Protein AF-W1Y8N4-F1 (afdb_monomer_lite)

Secondary structure (DSSP, 8-state):
--HHHHHHHHHHHHHHHHHHHHTT-------EEEEEE-TTS-EEEEEEEPPPHHHHHHHHHHHHHHHHHHHHHHT-

InterPro domains:
  IPR001900 Ribonuclease II/R [PF00773] (5-75)
  IPR012340 Nucleic acid-binding, OB-fold [SSF50249] (2-75)
  IPR050180 RNR Ribonuclease [PTHR23355] (6-73)

Foldseek 3Di:
DCVVVVVVLLVVLVVLVVVCVVVVDDDPPDWDWDFDADPVRHTPDIDTDDQDSVNSSVVSVVVVVVVVVVVVVVVD

pLDDT: mean 92.93, std 5.87, range [65.88, 97.69]

Radius of gyration: 17.3 Å; chains: 1; bounding box: 44×33×45 Å

Organism: NCBI:txid408170

Structure (mmCIF, N/CA/C/O backbone):
data_AF-W1Y8N4-F1
#
_entry.id   AF-W1Y8N4-F1
#
loop_
_atom_site.group_PDB
_atom_site.id
_atom_site.type_symbol
_atom_site.label_atom_id
_atom_site.label_alt_id
_atom_site.label_comp_id
_atom_site.label_asym_id
_atom_site.label_entity_id
_atom_site.label_seq_id
_atom_site.pdbx_PDB_ins_code
_atom_site.Cartn_x
_atom_site.Cartn_y
_atom_site.Cartn_z
_atom_site.occupancy
_atom_site.B_iso_or_equiv
_atom_site.auth_seq_id
_atom_site.auth_comp_id
_atom_site.auth_asym_id
_atom_site.auth_atom_id
_atom_site.pdbx_PDB_model_num
ATOM 1 N N . ASP A 1 1 ? -8.555 19.919 -10.747 1.00 79.88 1 ASP A N 1
ATOM 2 C CA . ASP A 1 1 ? -7.336 19.895 -9.923 1.00 79.88 1 ASP A CA 1
ATOM 3 C C . ASP A 1 1 ? -7.576 18.922 -8.774 1.00 79.88 1 ASP A C 1
ATOM 5 O O . ASP A 1 1 ? -8.596 19.051 -8.112 1.00 79.88 1 ASP A O 1
ATOM 9 N N . PHE A 1 2 ? -6.727 17.904 -8.615 1.00 92.81 2 PHE A N 1
ATOM 10 C CA . PHE A 1 2 ? -6.890 16.822 -7.625 1.00 92.81 2 PHE A CA 1
ATOM 11 C C . PHE A 1 2 ? -5.815 16.850 -6.536 1.00 92.81 2 PHE A C 1
ATOM 13 O O . PHE A 1 2 ? -5.851 16.049 -5.604 1.00 92.81 2 PHE A O 1
ATOM 20 N N . MET A 1 3 ? -4.838 17.751 -6.649 1.00 95.00 3 MET A N 1
ATOM 21 C CA . MET A 1 3 ? -3.675 17.745 -5.769 1.00 95.00 3 MET A CA 1
ATOM 22 C C . MET A 1 3 ? -4.024 17.976 -4.289 1.00 95.00 3 MET A C 1
ATOM 24 O O . MET A 1 3 ? -3.451 17.279 -3.450 1.00 95.00 3 MET A O 1
ATOM 28 N N . PRO A 1 4 ? -4.969 18.873 -3.934 1.00 96.69 4 PRO A N 1
ATOM 29 C CA . PRO A 1 4 ? -5.412 19.014 -2.546 1.00 96.69 4 PRO A CA 1
ATOM 30 C C . PRO A 1 4 ? -6.018 17.716 -1.990 1.00 96.69 4 PRO A C 1
ATOM 32 O O . PRO A 1 4 ? -5.571 17.224 -0.958 1.00 96.69 4 PRO A O 1
ATOM 35 N N . MET A 1 5 ? -6.933 17.095 -2.741 1.00 95.38 5 MET A N 1
ATOM 36 C CA . MET A 1 5 ? -7.584 15.833 -2.366 1.00 95.38 5 MET A CA 1
ATOM 37 C C . MET A 1 5 ? -6.570 14.699 -2.153 1.00 95.38 5 MET A C 1
ATOM 39 O O . MET A 1 5 ? -6.670 13.941 -1.192 1.00 95.38 5 MET A O 1
ATOM 43 N N . LEU A 1 6 ? -5.563 14.579 -3.024 1.00 95.31 6 LEU A N 1
ATOM 44 C CA . LEU A 1 6 ? -4.530 13.545 -2.893 1.00 95.31 6 LEU A CA 1
ATOM 45 C C . LEU A 1 6 ? -3.656 13.742 -1.646 1.00 95.31 6 LEU A C 1
ATOM 47 O O . LEU A 1 6 ? -3.236 12.758 -1.037 1.00 95.31 6 LEU A O 1
ATOM 51 N N . ARG A 1 7 ? -3.393 14.991 -1.242 1.00 95.56 7 ARG A N 1
ATOM 52 C CA . ARG A 1 7 ? -2.665 15.292 0.002 1.00 95.56 7 ARG A CA 1
ATOM 53 C C . ARG A 1 7 ? -3.492 14.930 1.229 1.00 95.56 7 ARG A C 1
ATOM 55 O O . ARG A 1 7 ? -2.961 14.307 2.142 1.00 95.56 7 ARG A O 1
ATOM 62 N N . GLU A 1 8 ? -4.780 15.261 1.225 1.00 96.06 8 GLU A N 1
ATOM 63 C CA . GLU A 1 8 ? -5.698 14.878 2.302 1.00 96.06 8 GLU A CA 1
ATOM 64 C C . GLU A 1 8 ? -5.796 13.355 2.436 1.00 96.06 8 GLU A C 1
ATOM 66 O O . GLU A 1 8 ? -5.624 12.824 3.531 1.00 96.06 8 GLU A O 1
ATOM 71 N N . LEU A 1 9 ? -5.965 12.634 1.323 1.00 95.69 9 LEU A N 1
ATOM 72 C CA . LEU A 1 9 ? -5.990 11.169 1.320 1.00 95.69 9 LEU A CA 1
ATOM 73 C C . LEU A 1 9 ? -4.682 10.553 1.831 1.00 95.69 9 LEU A C 1
ATOM 75 O O . LEU A 1 9 ? -4.717 9.542 2.532 1.00 95.69 9 LEU A O 1
ATOM 79 N N . ALA A 1 10 ? -3.532 11.157 1.525 1.00 95.81 10 ALA A N 1
ATOM 80 C CA . ALA A 1 10 ? -2.249 10.694 2.045 1.00 95.81 10 ALA A CA 1
ATOM 81 C C . ALA A 1 10 ? -2.159 10.835 3.574 1.00 95.81 10 ALA A C 1
ATOM 83 O O . ALA A 1 10 ? -1.646 9.934 4.240 1.00 95.81 10 ALA A O 1
ATOM 84 N N . GLU A 1 11 ? -2.681 11.922 4.148 1.00 96.62 11 GLU A N 1
ATOM 85 C CA . GLU A 1 11 ? -2.742 12.086 5.605 1.00 96.62 11 GLU A CA 1
ATOM 86 C C . GLU A 1 11 ? -3.757 11.131 6.246 1.00 96.62 11 GLU A C 1
ATOM 88 O O . GLU A 1 11 ? -3.443 10.474 7.241 1.00 96.62 11 GLU A O 1
ATOM 93 N N . ILE A 1 12 ? -4.934 10.963 5.636 1.00 96.00 12 ILE A N 1
ATOM 94 C CA . ILE A 1 12 ? -5.951 10.005 6.090 1.00 96.00 12 ILE A CA 1
ATOM 95 C C . ILE A 1 12 ? -5.386 8.578 6.094 1.00 96.00 12 ILE A C 1
ATOM 97 O O . IL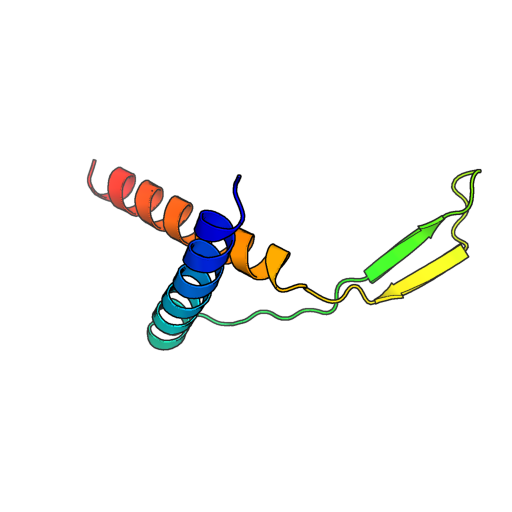E A 1 12 ? -5.538 7.868 7.086 1.00 96.00 12 ILE A O 1
ATOM 101 N N . SER A 1 13 ? -4.671 8.168 5.043 1.00 96.25 13 SER A N 1
ATOM 102 C CA . SER A 1 13 ? -4.027 6.849 4.963 1.00 96.25 13 SER A CA 1
ATOM 103 C C . SER A 1 13 ? -3.071 6.597 6.138 1.00 96.25 13 SER A C 1
ATOM 105 O O . SER A 1 13 ? -3.119 5.532 6.754 1.00 96.25 13 SER A O 1
ATOM 107 N N . LYS A 1 14 ? -2.257 7.586 6.537 1.00 95.38 14 LYS A N 1
ATOM 108 C CA . LYS A 1 14 ? -1.363 7.460 7.708 1.00 95.38 14 LYS A CA 1
ATOM 109 C C . LYS A 1 14 ? -2.140 7.281 9.015 1.00 95.38 14 LYS A C 1
ATOM 111 O O . LYS A 1 14 ? -1.731 6.494 9.876 1.00 95.38 14 LYS A O 1
ATOM 116 N N . ILE A 1 15 ? -3.249 8.006 9.171 1.00 96.69 15 ILE A N 1
ATOM 117 C CA . ILE A 1 15 ? -4.121 7.909 10.348 1.00 96.69 15 ILE A CA 1
ATOM 118 C C . ILE A 1 15 ? -4.762 6.518 10.410 1.00 96.69 15 ILE A C 1
ATOM 120 O O . ILE A 1 15 ? -4.650 5.849 11.439 1.00 96.69 15 ILE A O 1
ATOM 124 N N . LEU A 1 16 ? -5.350 6.047 9.305 1.00 95.94 16 LEU A N 1
ATOM 125 C CA . LEU A 1 16 ? -5.953 4.715 9.197 1.00 95.94 16 LE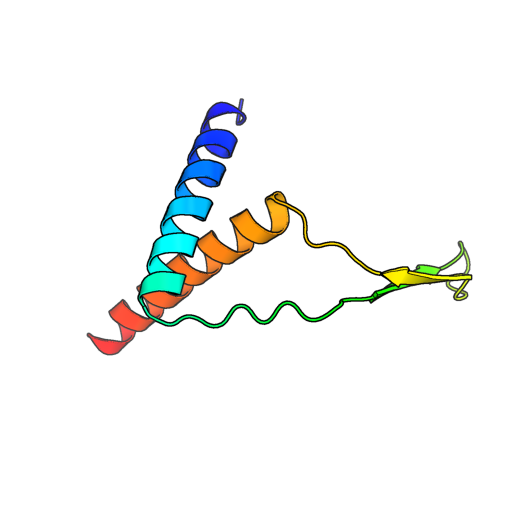U A CA 1
ATOM 126 C C . LEU A 1 16 ? -4.933 3.611 9.501 1.00 95.94 16 LEU A C 1
ATOM 128 O O . LEU A 1 16 ? -5.199 2.748 10.341 1.00 95.94 16 LEU A O 1
ATOM 132 N N . ASN A 1 17 ? -3.726 3.700 8.934 1.00 94.38 17 ASN A N 1
ATOM 133 C CA . ASN A 1 17 ? -2.648 2.752 9.213 1.00 94.38 17 ASN A CA 1
ATOM 134 C C . ASN A 1 17 ? -2.302 2.706 10.710 1.00 94.38 17 ASN A C 1
ATOM 136 O O . ASN A 1 17 ? -2.201 1.631 11.306 1.00 94.38 17 ASN A O 1
ATOM 140 N N . THR A 1 18 ? -2.181 3.877 11.344 1.00 95.12 18 THR A N 1
ATOM 141 C CA . THR A 1 18 ? -1.9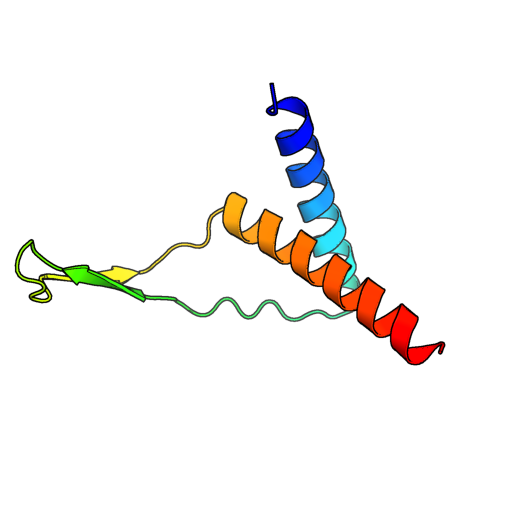04 3.987 12.783 1.00 95.12 18 THR A CA 1
ATOM 142 C C . THR A 1 18 ? -3.021 3.353 13.612 1.00 95.12 18 THR A C 1
ATOM 144 O O . THR A 1 18 ? -2.744 2.622 14.564 1.00 95.12 18 THR A O 1
ATOM 147 N N . MET A 1 19 ? -4.285 3.591 13.250 1.00 95.44 19 MET A N 1
ATOM 148 C CA . MET A 1 19 ? -5.439 2.983 13.915 1.00 95.44 19 MET A CA 1
ATOM 149 C C . MET A 1 19 ? -5.431 1.458 13.775 1.00 95.44 19 MET A C 1
ATOM 151 O O . MET A 1 19 ? -5.612 0.758 14.770 1.00 95.44 19 MET A O 1
ATOM 155 N N . ARG A 1 20 ? -5.169 0.920 12.576 1.00 95.06 20 ARG A N 1
ATOM 156 C CA . ARG A 1 20 ? -5.062 -0.531 12.351 1.00 95.06 20 ARG A CA 1
ATOM 157 C C . ARG A 1 20 ? -3.934 -1.152 13.168 1.00 95.06 20 ARG A C 1
ATOM 159 O O . ARG A 1 20 ? -4.166 -2.138 13.863 1.00 95.06 20 ARG A O 1
ATOM 166 N N . ARG A 1 21 ? -2.740 -0.550 13.159 1.00 93.25 21 ARG A N 1
ATOM 167 C CA . ARG A 1 21 ? -1.591 -1.032 13.946 1.00 93.25 21 ARG A CA 1
ATOM 168 C C . ARG A 1 21 ? -1.887 -1.045 15.447 1.00 93.25 21 ARG A C 1
ATOM 170 O O . ARG A 1 21 ? -1.569 -2.020 16.117 1.00 93.25 21 ARG A O 1
ATOM 177 N N . ARG A 1 22 ? -2.564 -0.015 15.974 1.00 96.12 22 ARG A N 1
ATOM 178 C CA . ARG A 1 22 ? -3.017 0.017 17.381 1.00 96.12 22 ARG A CA 1
ATOM 179 C C . ARG A 1 22 ? -4.024 -1.087 17.714 1.00 96.12 22 ARG A C 1
ATOM 181 O O . ARG A 1 22 ? -4.023 -1.566 18.840 1.00 96.12 22 ARG A O 1
ATOM 188 N N . ARG A 1 23 ? -4.847 -1.507 16.748 1.00 95.56 23 ARG A N 1
ATOM 189 C CA . ARG A 1 23 ? -5.784 -2.640 16.875 1.00 95.56 23 ARG A CA 1
ATOM 190 C C . ARG A 1 23 ? -5.113 -4.014 16.701 1.00 95.56 23 ARG A C 1
ATOM 192 O O . ARG A 1 23 ? -5.805 -5.023 16.719 1.00 95.56 23 ARG A O 1
ATOM 199 N N . GLY A 1 24 ? -3.787 -4.065 16.545 1.00 93.94 24 GLY A N 1
ATOM 200 C CA . GLY A 1 24 ? -3.030 -5.312 16.403 1.00 93.94 24 GLY A CA 1
ATOM 201 C C . GLY A 1 24 ? -2.891 -5.813 14.964 1.00 93.94 24 GLY A C 1
ATOM 202 O O . GLY A 1 24 ? -2.554 -6.977 14.765 1.00 93.94 24 GLY A O 1
ATOM 203 N N . ALA A 1 25 ? -3.134 -4.966 13.955 1.00 91.62 25 ALA A N 1
ATOM 204 C CA . ALA A 1 25 ? -2.917 -5.355 12.565 1.00 91.62 25 ALA A CA 1
ATOM 205 C C . ALA A 1 25 ? -1.437 -5.679 12.301 1.00 91.62 25 ALA A C 1
ATOM 207 O O . ALA A 1 25 ? -0.547 -4.886 12.619 1.00 91.62 25 ALA A O 1
ATOM 208 N N . LEU A 1 26 ? -1.197 -6.833 11.680 1.00 87.56 26 LEU A N 1
ATOM 209 C CA . LEU A 1 26 ? 0.119 -7.254 11.210 1.00 87.56 26 LEU A CA 1
ATOM 210 C C . LEU A 1 26 ? 0.411 -6.617 9.845 1.00 87.56 26 LEU A C 1
ATOM 212 O O . LEU A 1 26 ? -0.451 -6.593 8.969 1.00 87.56 26 LEU A O 1
ATOM 216 N N . ASP A 1 27 ? 1.631 -6.110 9.668 1.00 81.69 27 ASP A N 1
ATOM 217 C CA . ASP A 1 27 ? 2.124 -5.619 8.376 1.00 81.69 27 ASP A CA 1
ATOM 218 C C . ASP A 1 27 ? 2.914 -6.745 7.706 1.00 81.69 27 ASP A C 1
ATOM 220 O O . ASP A 1 27 ? 4.052 -7.040 8.077 1.00 81.69 27 ASP A O 1
ATOM 224 N N . PHE A 1 28 ? 2.272 -7.424 6.761 1.00 74.50 28 PHE A N 1
ATOM 225 C CA . PHE A 1 28 ? 2.877 -8.496 5.981 1.00 74.50 28 PHE A CA 1
ATOM 226 C C . PHE A 1 28 ? 3.655 -7.907 4.799 1.00 74.50 28 PHE A C 1
ATOM 228 O O . PHE A 1 28 ? 3.215 -7.971 3.654 1.00 74.50 28 PHE A O 1
ATOM 235 N N . ASP A 1 29 ? 4.811 -7.303 5.080 1.00 75.75 29 ASP A N 1
ATOM 236 C CA . ASP A 1 29 ? 5.684 -6.735 4.046 1.00 75.75 29 ASP A CA 1
ATOM 237 C C . ASP A 1 29 ? 6.538 -7.844 3.405 1.00 75.75 29 ASP A C 1
ATOM 239 O O . ASP A 1 29 ? 7.708 -8.052 3.741 1.00 75.75 29 ASP A O 1
ATOM 243 N N . PHE A 1 30 ? 5.913 -8.631 2.526 1.00 83.62 30 PHE A N 1
ATOM 244 C CA . PHE A 1 30 ? 6.610 -9.649 1.746 1.00 83.62 30 PHE A CA 1
ATOM 245 C C . PHE A 1 30 ? 7.286 -9.019 0.522 1.00 83.62 30 PHE A C 1
ATOM 247 O O . PHE A 1 30 ? 6.692 -8.172 -0.146 1.00 83.62 30 PHE A O 1
ATOM 254 N N . PRO A 1 31 ? 8.517 -9.436 0.174 1.00 84.12 31 PRO A N 1
ATOM 255 C CA . PRO A 1 31 ? 9.161 -8.948 -1.034 1.00 84.12 31 PRO A CA 1
ATOM 256 C C . PRO A 1 31 ? 8.393 -9.425 -2.275 1.00 84.12 31 PRO A C 1
ATOM 258 O O . PRO A 1 31 ? 8.367 -10.616 -2.582 1.00 84.12 31 PRO A O 1
ATOM 261 N N . GLU A 1 32 ? 7.805 -8.483 -3.011 1.00 89.69 32 GLU A N 1
ATOM 262 C CA . GLU A 1 32 ? 7.271 -8.733 -4.348 1.00 89.69 32 GLU A CA 1
ATOM 263 C C . GLU A 1 32 ? 8.374 -8.610 -5.405 1.00 89.69 32 GLU A C 1
ATOM 265 O O . GLU A 1 32 ? 9.291 -7.790 -5.295 1.00 89.69 32 GLU A O 1
ATOM 270 N N . TYR A 1 33 ? 8.263 -9.402 -6.472 1.00 93.50 33 TYR A N 1
ATOM 271 C CA . TYR A 1 33 ? 9.185 -9.369 -7.602 1.00 93.50 33 TYR A CA 1
ATOM 272 C C . TYR A 1 33 ? 8.428 -9.175 -8.912 1.00 93.50 33 TYR A C 1
ATOM 274 O O . TYR A 1 33 ? 7.363 -9.750 -9.127 1.00 93.50 33 TYR A O 1
ATOM 282 N N . LYS A 1 34 ? 9.006 -8.382 -9.813 1.00 93.38 34 LYS A N 1
ATOM 283 C CA . LYS A 1 34 ? 8.510 -8.170 -11.171 1.00 93.38 34 LYS A CA 1
ATOM 284 C C . LYS A 1 34 ? 9.496 -8.754 -12.173 1.00 93.38 34 LYS A C 1
ATOM 286 O O . LYS A 1 34 ? 10.697 -8.505 -12.088 1.00 93.38 34 LYS A O 1
ATOM 291 N N . VAL A 1 35 ? 8.982 -9.493 -13.150 1.00 95.88 35 VAL A N 1
ATOM 292 C CA . VAL A 1 35 ? 9.767 -9.948 -14.301 1.00 95.88 35 VAL A CA 1
ATOM 293 C C . VAL A 1 35 ? 9.720 -8.856 -15.365 1.00 95.88 35 VAL A C 1
ATOM 295 O O . VAL A 1 35 ? 8.642 -8.428 -15.776 1.00 95.88 35 VAL A O 1
ATOM 298 N N . LEU A 1 36 ? 10.885 -8.365 -15.780 1.00 95.69 36 LEU A N 1
ATOM 299 C CA . LEU A 1 36 ? 11.008 -7.484 -16.934 1.00 95.69 36 LEU A CA 1
ATOM 300 C C . LEU A 1 36 ? 11.171 -8.349 -18.176 1.00 95.69 36 LEU A C 1
ATOM 302 O O . LEU A 1 36 ? 12.061 -9.199 -18.214 1.00 95.69 36 LEU A O 1
ATOM 306 N N . LEU A 1 37 ? 10.305 -8.125 -19.156 1.00 97.50 37 LEU A N 1
ATOM 307 C CA . LEU A 1 37 ? 10.317 -8.808 -20.444 1.00 97.50 37 LEU A CA 1
ATOM 308 C C . LEU A 1 37 ? 10.883 -7.868 -21.514 1.00 97.50 37 LEU A C 1
ATOM 310 O O . LEU A 1 37 ? 10.797 -6.645 -21.363 1.00 97.50 37 LEU A O 1
ATOM 314 N N . ASP A 1 38 ? 11.454 -8.430 -22.574 1.00 95.12 38 ASP A N 1
ATOM 315 C CA . ASP A 1 38 ? 11.724 -7.692 -23.808 1.00 95.12 38 ASP A CA 1
ATOM 316 C C . ASP A 1 38 ? 10.451 -7.524 -24.663 1.00 95.12 38 ASP A C 1
ATOM 318 O O . ASP A 1 38 ? 9.339 -7.850 -24.235 1.00 95.12 38 ASP A O 1
ATOM 322 N N . HIS A 1 39 ? 10.604 -6.973 -25.869 1.00 95.69 39 HIS A N 1
ATOM 323 C CA . HIS A 1 39 ? 9.490 -6.729 -26.790 1.00 95.69 39 HIS A CA 1
ATOM 324 C C . HIS A 1 39 ? 8.802 -8.008 -27.282 1.00 95.69 39 HIS A C 1
ATOM 326 O O . HIS A 1 39 ? 7.614 -7.958 -27.596 1.00 95.69 39 HIS A O 1
ATOM 332 N N . ASP A 1 40 ? 9.515 -9.133 -27.300 1.00 96.44 40 ASP A N 1
ATOM 333 C CA . ASP A 1 40 ? 9.005 -10.430 -27.745 1.00 96.44 40 ASP A CA 1
ATOM 334 C C . ASP A 1 40 ? 8.433 -11.256 -26.575 1.00 96.44 40 ASP A C 1
ATOM 336 O O . ASP A 1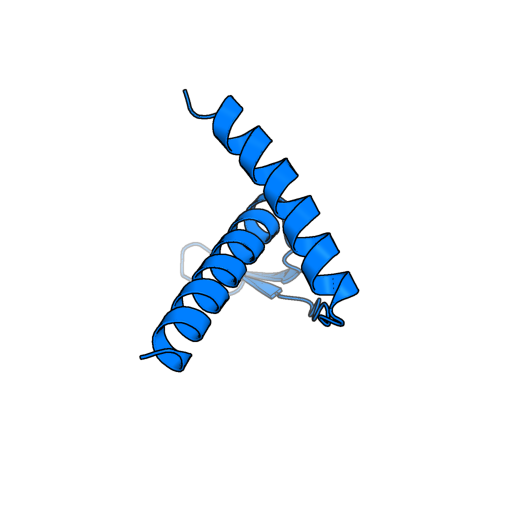 40 ? 7.964 -12.380 -26.760 1.00 96.44 40 ASP A O 1
ATOM 340 N N . GLY A 1 41 ? 8.430 -10.696 -25.357 1.00 94.31 41 GLY A N 1
ATOM 341 C CA . GLY A 1 41 ? 7.914 -11.342 -24.150 1.00 94.31 41 GLY A CA 1
ATOM 342 C C . GLY A 1 41 ? 8.919 -12.265 -23.458 1.00 94.31 41 GLY A C 1
ATOM 343 O O . GLY A 1 41 ? 8.547 -12.981 -22.525 1.00 94.31 41 GLY A O 1
ATOM 344 N N . THR A 1 42 ? 10.189 -12.245 -23.868 1.00 96.56 42 THR A N 1
ATOM 345 C CA . THR A 1 42 ? 11.239 -13.070 -23.265 1.00 96.56 42 THR A CA 1
ATOM 346 C C . THR A 1 42 ? 11.720 -12.443 -21.951 1.00 96.56 42 THR A C 1
ATOM 348 O O . THR A 1 42 ? 11.986 -11.238 -21.903 1.00 96.56 42 THR A O 1
ATOM 351 N N . PRO A 1 43 ? 11.860 -13.219 -20.858 1.00 97.19 43 PRO A N 1
ATOM 352 C CA . PRO A 1 43 ? 12.365 -12.700 -19.588 1.00 97.19 43 PRO A CA 1
ATOM 353 C C . PRO A 1 43 ? 13.799 -12.164 -19.681 1.00 97.19 43 PRO A C 1
ATOM 355 O O . PRO A 1 43 ? 14.734 -12.916 -19.939 1.00 97.19 43 PRO A O 1
ATOM 358 N N . LEU A 1 44 ? 13.983 -10.875 -19.385 1.00 95.88 44 LEU A N 1
ATOM 359 C CA . LEU A 1 44 ? 15.297 -10.231 -19.290 1.00 95.88 44 LEU A CA 1
ATOM 360 C C . LEU A 1 44 ? 15.882 -10.334 -17.881 1.00 95.88 44 LEU A C 1
ATOM 362 O O . LEU A 1 44 ? 17.050 -10.675 -17.710 1.00 95.88 44 LEU A O 1
ATOM 366 N N . ARG A 1 45 ? 15.091 -9.988 -16.856 1.00 95.81 45 ARG A N 1
ATOM 367 C CA . ARG A 1 45 ? 15.522 -10.049 -15.450 1.00 95.81 45 ARG A CA 1
ATOM 368 C C . ARG A 1 45 ? 14.358 -9.984 -14.470 1.00 95.81 45 ARG A C 1
ATOM 370 O O . ARG A 1 45 ? 13.298 -9.445 -14.780 1.00 95.81 45 ARG A O 1
ATOM 377 N N . ILE A 1 46 ? 14.609 -10.448 -13.251 1.00 96.19 46 ILE A N 1
ATOM 378 C CA . ILE A 1 46 ? 13.709 -10.308 -12.105 1.00 96.19 46 ILE A CA 1
ATOM 379 C C . ILE A 1 46 ? 14.189 -9.123 -11.264 1.00 96.19 46 ILE A C 1
ATOM 381 O O . ILE A 1 46 ? 15.367 -9.039 -10.919 1.00 96.19 46 ILE A O 1
ATOM 385 N N . VAL A 1 47 ? 13.288 -8.199 -10.940 1.00 95.00 47 VAL A N 1
ATOM 386 C CA . VAL A 1 47 ? 13.571 -7.045 -10.077 1.00 95.00 47 VAL A CA 1
ATOM 387 C C . VAL A 1 47 ? 12.669 -7.071 -8.856 1.00 95.00 47 VAL A C 1
ATOM 389 O O . VAL A 1 47 ? 11.507 -7.463 -8.952 1.00 95.00 47 VAL A O 1
ATOM 392 N N . LYS A 1 48 ? 13.190 -6.643 -7.705 1.00 93.00 48 LYS A N 1
ATOM 393 C CA . LYS A 1 48 ? 12.356 -6.405 -6.527 1.00 93.00 48 LYS A CA 1
ATOM 394 C C . LYS A 1 48 ? 11.415 -5.233 -6.812 1.00 93.00 48 LYS A C 1
ATOM 396 O O . LYS A 1 48 ? 11.823 -4.248 -7.429 1.00 93.00 48 LYS A O 1
ATOM 401 N N . ARG A 1 49 ? 10.162 -5.356 -6.388 1.00 90.00 49 ARG A N 1
ATOM 402 C CA . ARG A 1 49 ? 9.172 -4.285 -6.432 1.00 90.00 49 ARG A CA 1
ATOM 403 C C . ARG A 1 49 ? 9.106 -3.626 -5.062 1.00 90.00 49 ARG A C 1
ATOM 405 O O . ARG A 1 49 ? 8.847 -4.293 -4.064 1.00 90.00 49 ARG A O 1
ATOM 412 N N . ASP A 1 50 ? 9.317 -2.317 -5.036 1.00 87.12 50 ASP A N 1
ATOM 413 C CA . ASP A 1 50 ? 9.171 -1.526 -3.820 1.00 87.12 50 ASP A CA 1
ATOM 414 C C . ASP A 1 50 ? 7.761 -0.940 -3.742 1.00 87.12 50 ASP A C 1
ATOM 416 O O . ASP A 1 50 ? 7.288 -0.305 -4.687 1.00 87.12 50 ASP A O 1
ATOM 420 N N . ARG A 1 51 ? 7.100 -1.147 -2.599 1.00 87.44 51 ARG A N 1
ATOM 421 C CA . ARG A 1 51 ? 5.776 -0.589 -2.318 1.00 87.44 51 ARG A CA 1
ATOM 422 C C . ARG A 1 51 ? 5.879 0.923 -2.111 1.00 87.44 51 ARG A C 1
ATOM 424 O O . ARG A 1 51 ? 6.536 1.402 -1.185 1.00 87.44 51 ARG A O 1
ATOM 431 N N . THR A 1 52 ? 5.196 1.674 -2.959 1.00 91.06 52 THR A N 1
ATOM 432 C CA . THR A 1 52 ? 5.163 3.138 -2.983 1.00 91.06 52 THR A CA 1
ATOM 433 C C . THR A 1 52 ? 4.134 3.717 -2.008 1.00 91.06 52 THR A C 1
ATOM 435 O O . THR A 1 52 ? 3.237 3.031 -1.516 1.00 91.06 52 THR A O 1
ATOM 438 N N . MET A 1 53 ? 4.221 5.027 -1.753 1.00 90.50 53 MET A N 1
ATOM 439 C CA . MET A 1 53 ? 3.215 5.754 -0.966 1.00 90.50 53 MET A CA 1
ATOM 440 C C . MET A 1 53 ? 1.815 5.672 -1.592 1.00 90.50 53 MET A C 1
ATOM 442 O O . MET A 1 53 ? 0.833 5.563 -0.866 1.00 90.50 53 MET A O 1
ATOM 446 N N . ALA A 1 54 ? 1.725 5.707 -2.925 1.00 92.69 54 ALA A N 1
ATOM 447 C CA . ALA A 1 54 ? 0.449 5.624 -3.630 1.00 92.69 54 ALA A CA 1
ATOM 448 C C . ALA A 1 54 ? -0.227 4.263 -3.409 1.00 92.69 54 ALA A C 1
ATOM 450 O O . ALA A 1 54 ? -1.420 4.211 -3.131 1.00 92.69 54 ALA A O 1
ATOM 451 N N . GLU A 1 55 ? 0.540 3.171 -3.463 1.00 91.75 55 GLU A N 1
ATOM 452 C CA . GLU A 1 55 ? 0.019 1.825 -3.200 1.00 91.75 55 GLU A CA 1
ATOM 453 C C . GLU A 1 55 ? -0.475 1.689 -1.755 1.00 91.75 55 GLU A C 1
ATOM 455 O O . GLU A 1 55 ? -1.583 1.204 -1.542 1.00 91.75 55 GLU A O 1
ATOM 460 N N . ARG A 1 56 ? 0.277 2.207 -0.772 1.00 90.06 56 ARG A N 1
ATOM 461 C CA . ARG A 1 56 ? -0.160 2.224 0.639 1.00 90.06 56 ARG A CA 1
ATOM 462 C C . ARG A 1 56 ? -1.435 3.042 0.851 1.00 90.06 56 ARG A C 1
ATOM 464 O O . ARG A 1 56 ? -2.286 2.656 1.644 1.00 90.06 56 ARG A O 1
ATOM 471 N N . LEU A 1 57 ? -1.572 4.165 0.147 1.00 94.44 57 LEU A N 1
ATOM 472 C CA . LEU A 1 57 ? -2.772 4.999 0.203 1.00 94.44 57 LEU A CA 1
ATOM 473 C C . LEU A 1 57 ? -3.996 4.214 -0.264 1.00 94.44 57 LEU A C 1
ATOM 475 O O . LEU A 1 57 ? -4.982 4.134 0.467 1.00 94.44 57 LEU A O 1
ATOM 479 N N . ILE A 1 58 ? -3.911 3.601 -1.447 1.00 95.12 58 ILE A N 1
ATOM 480 C CA . ILE A 1 58 ? -5.002 2.788 -1.993 1.00 95.12 58 ILE A CA 1
ATOM 481 C C . ILE A 1 58 ? -5.326 1.611 -1.069 1.00 95.12 58 ILE A C 1
ATOM 483 O O . ILE A 1 58 ? -6.501 1.347 -0.824 1.00 95.12 58 ILE A O 1
ATOM 487 N N . GLU A 1 59 ? -4.312 0.944 -0.518 1.00 93.19 59 GLU A N 1
ATOM 488 C CA . GLU A 1 59 ? -4.486 -0.171 0.416 1.00 93.19 59 GLU A CA 1
ATOM 489 C C . GLU A 1 59 ? -5.331 0.233 1.636 1.00 93.19 59 GLU A C 1
ATOM 491 O O . GLU A 1 59 ? -6.343 -0.407 1.919 1.00 93.19 59 GLU A O 1
ATOM 496 N N . GLU A 1 60 ? -4.986 1.328 2.320 1.00 95.06 60 GLU A N 1
ATOM 497 C CA . GLU A 1 60 ? -5.739 1.797 3.496 1.00 95.06 60 GLU A CA 1
ATOM 498 C C . GLU A 1 60 ? -7.183 2.188 3.153 1.00 95.06 60 GLU A C 1
ATOM 500 O O . GLU A 1 60 ? -8.101 1.887 3.919 1.00 95.06 60 GLU A O 1
ATOM 505 N N . CYS A 1 61 ? -7.408 2.805 1.989 1.00 95.75 61 CYS A N 1
ATOM 506 C CA . CYS A 1 61 ? -8.756 3.129 1.521 1.00 95.75 61 CYS A CA 1
ATOM 507 C C . CYS A 1 61 ? -9.591 1.869 1.241 1.00 95.75 61 CYS A C 1
ATOM 509 O O . CYS A 1 61 ? -10.757 1.803 1.628 1.00 95.75 61 CYS A O 1
ATOM 511 N N . MET A 1 62 ? -9.004 0.855 0.602 1.00 96.75 62 MET A N 1
ATOM 512 C CA . MET A 1 62 ? -9.694 -0.411 0.337 1.00 96.75 62 MET A CA 1
ATOM 513 C C . MET A 1 62 ? -10.024 -1.157 1.629 1.00 96.75 62 MET A C 1
ATOM 515 O O . MET A 1 62 ? -11.103 -1.731 1.757 1.00 96.75 62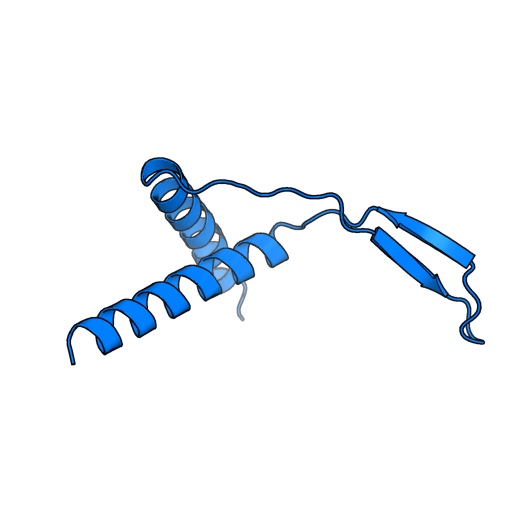 MET A O 1
ATOM 519 N N . LEU A 1 63 ? -9.123 -1.124 2.608 1.00 95.56 63 LEU A N 1
ATOM 520 C CA . LEU A 1 63 ? -9.328 -1.786 3.890 1.00 95.56 63 LEU A CA 1
ATOM 521 C C . LEU A 1 63 ? -10.480 -1.175 4.682 1.00 95.56 63 LEU A C 1
ATOM 523 O O . LEU A 1 63 ? -11.329 -1.921 5.163 1.00 95.56 63 LEU A O 1
ATOM 527 N N . ILE A 1 64 ? -10.546 0.157 4.786 1.00 95.81 64 ILE A N 1
ATOM 528 C CA . ILE A 1 64 ? -11.650 0.805 5.506 1.00 95.81 64 ILE A CA 1
ATOM 529 C C . ILE A 1 64 ? -12.986 0.615 4.778 1.00 95.81 64 ILE A C 1
ATOM 531 O O . ILE A 1 64 ? -14.014 0.434 5.429 1.00 95.81 64 ILE A O 1
ATOM 535 N N . ALA A 1 65 ? -12.984 0.578 3.440 1.00 97.31 65 ALA A N 1
ATOM 536 C CA . ALA A 1 65 ? -14.178 0.259 2.662 1.00 97.31 65 ALA A CA 1
ATOM 537 C C . ALA A 1 65 ? -14.665 -1.172 2.946 1.00 97.31 65 ALA A C 1
ATOM 539 O O . ALA A 1 65 ? -15.841 -1.372 3.249 1.00 97.31 65 ALA A O 1
ATOM 540 N N . ASN A 1 66 ? -13.755 -2.151 2.925 1.00 96.94 66 ASN A N 1
ATOM 541 C CA . ASN A 1 66 ? -14.077 -3.546 3.226 1.00 96.94 66 ASN A CA 1
ATOM 542 C C . ASN A 1 66 ? -14.592 -3.718 4.662 1.00 96.94 66 ASN A C 1
ATOM 544 O O . ASN A 1 66 ? -15.602 -4.385 4.865 1.00 96.94 66 ASN A O 1
ATOM 548 N N . GLU A 1 67 ? -13.938 -3.092 5.646 1.00 95.25 67 GLU A N 1
ATOM 549 C CA . GLU A 1 67 ? -14.362 -3.117 7.052 1.00 95.25 67 GLU A CA 1
ATOM 550 C C . GLU A 1 67 ? -15.763 -2.511 7.220 1.00 95.25 67 GLU A C 1
ATOM 552 O O . GLU A 1 67 ? -16.609 -3.083 7.906 1.00 95.25 67 GLU A O 1
ATOM 557 N N . THR A 1 68 ? -16.041 -1.399 6.533 1.00 96.75 68 THR A N 1
ATOM 558 C CA . THR A 1 68 ? -17.349 -0.728 6.575 1.00 96.75 68 THR A CA 1
ATOM 559 C C . THR A 1 68 ? -18.456 -1.620 6.017 1.00 96.75 68 THR A C 1
ATOM 561 O O . THR A 1 68 ? -19.498 -1.776 6.652 1.00 96.75 68 THR A O 1
ATOM 564 N N . VAL A 1 69 ? -18.236 -2.231 4.848 1.00 97.69 69 VAL A N 1
ATOM 565 C CA . VAL A 1 69 ? -19.226 -3.123 4.227 1.00 97.69 69 VAL A CA 1
ATOM 566 C C . VAL A 1 69 ? -19.433 -4.377 5.072 1.00 97.69 69 VAL A C 1
ATOM 568 O O . VAL A 1 69 ? -20.575 -4.749 5.318 1.00 97.69 69 VAL A O 1
ATOM 571 N N . ALA A 1 70 ? -18.357 -4.998 5.563 1.00 97.38 70 ALA A N 1
ATOM 572 C CA . ALA A 1 70 ? -18.451 -6.172 6.428 1.00 97.38 70 ALA A CA 1
ATOM 573 C C . ALA A 1 70 ? -19.255 -5.875 7.705 1.00 97.38 70 ALA A C 1
ATOM 575 O O . ALA A 1 70 ? -20.170 -6.624 8.031 1.00 97.38 70 ALA A O 1
ATOM 576 N N . THR A 1 71 ? -18.982 -4.742 8.360 1.00 96.31 71 THR A N 1
ATOM 577 C CA . THR A 1 71 ? -19.716 -4.297 9.558 1.00 96.31 71 THR A CA 1
ATOM 578 C C . THR A 1 71 ? -21.198 -4.062 9.255 1.00 96.31 71 THR A C 1
ATOM 580 O O . THR A 1 71 ? -22.067 -4.453 10.028 1.00 96.31 71 THR A O 1
ATOM 583 N N . HIS A 1 72 ? -21.520 -3.441 8.115 1.00 96.75 72 HIS A N 1
ATOM 584 C CA . HIS A 1 72 ? -22.912 -3.214 7.719 1.00 96.75 72 HIS A CA 1
ATOM 585 C C . HIS A 1 72 ? -23.672 -4.528 7.478 1.00 96.75 72 HIS A C 1
ATOM 587 O O . HIS A 1 72 ? -24.820 -4.660 7.902 1.00 96.75 72 HIS A O 1
ATOM 593 N N . LEU A 1 73 ? -23.021 -5.498 6.827 1.00 96.25 73 LEU A N 1
ATOM 594 C CA . LEU A 1 73 ? -23.599 -6.813 6.552 1.00 96.25 73 LEU A CA 1
ATOM 595 C C . LEU A 1 73 ? -23.738 -7.679 7.811 1.00 96.25 73 LEU A C 1
ATOM 597 O O . LEU A 1 73 ? -24.681 -8.450 7.888 1.00 96.25 73 LEU A O 1
ATOM 601 N N . GLU A 1 74 ? -22.845 -7.555 8.796 1.00 94.31 74 GLU A N 1
ATOM 602 C CA . GLU A 1 74 ? -22.968 -8.261 10.084 1.00 94.31 74 GLU A CA 1
ATOM 603 C C . GLU A 1 74 ? -24.191 -7.795 10.893 1.00 94.31 74 GLU A C 1
ATOM 605 O O . GLU A 1 74 ? -24.785 -8.569 11.641 1.00 94.31 74 GLU A O 1
ATOM 610 N N . HIS A 1 75 ? -24.579 -6.527 10.745 1.00 79.56 75 HIS A N 1
ATOM 611 C CA . HIS A 1 75 ? -25.710 -5.927 11.454 1.00 79.56 75 HIS A CA 1
ATOM 612 C C . HIS A 1 75 ? -27.050 -5.999 10.696 1.00 79.56 75 HIS A C 1
ATOM 614 O O . HIS A 1 75 ? -28.022 -5.393 11.155 1.00 79.56 75 HIS A O 1
ATOM 620 N N . THR A 1 76 ? -27.107 -6.708 9.563 1.00 65.88 76 THR A N 1
ATOM 621 C CA . THR A 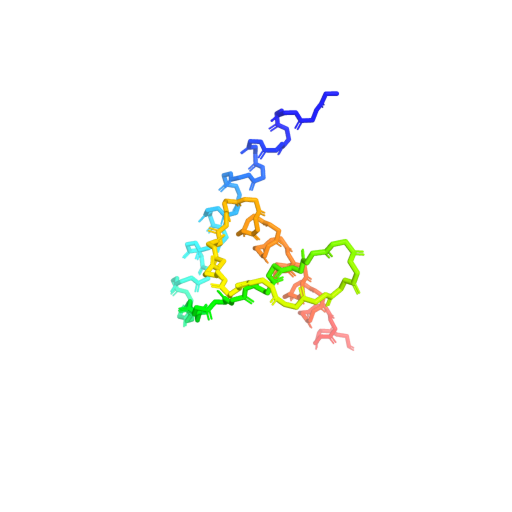1 76 ? -28.329 -6.956 8.775 1.00 65.88 76 THR A CA 1
ATOM 622 C C . THR A 1 76 ? -28.767 -8.408 8.921 1.00 65.88 76 THR A C 1
ATOM 624 O O . THR A 1 76 ? -29.971 -8.629 9.182 1.00 65.88 76 THR A O 1
#

Sequence (76 aa):
DFMPMLRELAEISKILNTMRRRRGALDFDFPEYKVLLDHDGTPLRIVKRDRTMAERLIEECMLIANETVATHLEHT